Protein AF-X1RCD8-F1 (afdb_monomer_lite)

Foldseek 3Di:
DPDDPVQQVVQDDPRDRNDGDPDDDDADDDDADVVLCVVVVHDDDPDLVSVVVSLVVCLVVVAAAFQAAQDDPVRRNPSVVSQLLVLLVVQDDVVVSVCVVVVVDDCPDPSSVVSVVSVCSQLQDQRHYQVHNVRNRVPHRVCRCVQNVDVVRRD

pLDDT: mean 93.53, std 6.06, range [52.53, 98.56]

Secondary structure (DSSP, 8-state):
--S-HHHHHHTEETTEE----------------HHHHHHHT----SSHHHHHHHHHHHHHTT---B----B-GGGTTHHHHHHHHHHHHHHS-HHHHHHHHTTSS-TT-HHHHHHHHHHHHHHT-TTTBTTHHHHHHHSBTTTGGGGGGSSS---

Structure (mmCIF, N/CA/C/O backbone):
data_AF-X1RCD8-F1
#
_entry.id   AF-X1RCD8-F1
#
loop_
_atom_site.group_PDB
_atom_site.id
_atom_site.type_symbol
_atom_site.label_atom_id
_atom_site.label_alt_id
_atom_site.label_comp_id
_ato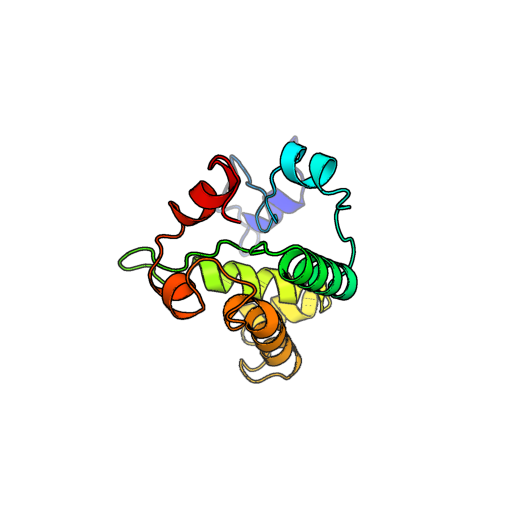m_site.label_asym_id
_atom_site.label_entity_id
_atom_site.label_seq_id
_atom_site.pdbx_PDB_ins_code
_atom_site.Cartn_x
_atom_site.Cartn_y
_atom_site.Cartn_z
_atom_site.occupancy
_atom_site.B_iso_or_equiv
_atom_site.auth_seq_id
_atom_site.auth_comp_id
_atom_site.auth_asym_id
_atom_site.auth_atom_id
_atom_site.pdbx_PDB_model_num
ATOM 1 N N . SER A 1 1 ? -18.379 27.284 17.882 1.00 52.53 1 SER A N 1
ATOM 2 C CA . SER A 1 1 ? -17.142 26.592 18.300 1.00 52.53 1 SER A CA 1
ATOM 3 C C . SER A 1 1 ? -16.242 26.456 17.081 1.00 52.53 1 SER A C 1
ATOM 5 O O . SER A 1 1 ? -16.766 26.313 15.987 1.00 52.53 1 SER A O 1
ATOM 7 N N . GLY A 1 2 ? -14.920 26.581 17.234 1.00 70.62 2 GLY A N 1
ATOM 8 C CA . GLY A 1 2 ? -13.959 26.547 16.113 1.00 70.62 2 GLY A CA 1
ATOM 9 C C . GLY A 1 2 ? -13.471 25.148 15.707 1.00 70.62 2 GLY A C 1
ATOM 10 O O . GLY A 1 2 ? -12.592 25.047 14.863 1.00 70.62 2 GLY A O 1
ATOM 11 N N . TYR A 1 3 ? -14.013 24.088 16.313 1.00 70.81 3 TYR A N 1
ATOM 12 C CA . TYR A 1 3 ? -13.718 22.691 15.983 1.00 70.81 3 TYR A CA 1
ATOM 13 C C . TYR A 1 3 ? -14.909 22.071 15.246 1.00 70.81 3 TYR A C 1
ATOM 15 O O . TYR A 1 3 ? -16.050 22.250 15.679 1.00 70.81 3 TYR A O 1
ATOM 23 N N . SER A 1 4 ? -14.634 21.353 14.150 1.00 85.06 4 SER A N 1
ATOM 24 C CA . SER A 1 4 ? -15.639 20.570 13.412 1.00 85.06 4 SER A CA 1
ATOM 25 C C . SER A 1 4 ? -16.293 19.526 14.324 1.00 85.06 4 SER A C 1
ATOM 27 O O . SER A 1 4 ? -15.614 18.955 15.181 1.00 85.06 4 SER A O 1
ATOM 29 N N . SER A 1 5 ? -17.588 19.257 14.123 1.00 85.62 5 SER A N 1
ATOM 30 C CA . SER A 1 5 ? -18.351 18.279 14.913 1.00 85.62 5 SER A CA 1
ATOM 31 C C . SER A 1 5 ? -17.714 16.893 14.879 1.00 85.62 5 SER A C 1
ATOM 33 O O . SER A 1 5 ? -17.555 16.288 15.929 1.00 85.62 5 SER A O 1
ATOM 35 N N . THR A 1 6 ? -17.207 16.460 13.721 1.00 86.69 6 THR A N 1
ATOM 36 C CA . THR A 1 6 ? -16.526 15.165 13.555 1.00 86.69 6 THR A CA 1
ATOM 37 C C . THR A 1 6 ? -15.392 14.952 14.562 1.00 86.69 6 THR A C 1
ATOM 39 O O . THR A 1 6 ? -15.271 13.881 15.148 1.00 86.69 6 THR A O 1
ATOM 42 N N . TRP A 1 7 ? -14.572 15.978 14.816 1.00 88.12 7 TRP A N 1
ATOM 43 C CA . TRP A 1 7 ? -13.445 15.871 15.752 1.00 88.12 7 TRP A CA 1
ATOM 44 C C . TRP A 1 7 ? -13.890 15.849 17.214 1.00 88.12 7 TRP A C 1
ATOM 46 O O . TRP A 1 7 ? -13.236 15.230 18.052 1.00 88.12 7 TRP A O 1
ATOM 56 N N . ILE A 1 8 ? -14.998 16.526 17.523 1.00 89.44 8 ILE A N 1
ATOM 57 C CA . ILE A 1 8 ? -15.604 16.508 18.858 1.00 89.44 8 ILE A CA 1
ATOM 58 C C . ILE A 1 8 ? -16.227 15.133 19.115 1.00 89.44 8 ILE A C 1
ATOM 60 O O . ILE A 1 8 ? -16.037 14.579 20.199 1.00 89.44 8 ILE A O 1
ATOM 64 N N . ASP A 1 9 ? -16.910 14.569 18.120 1.00 89.94 9 ASP A N 1
ATOM 65 C CA . ASP A 1 9 ? -17.572 13.268 18.206 1.00 89.94 9 ASP A CA 1
ATOM 66 C C . ASP A 1 9 ? -16.553 12.141 18.427 1.00 89.94 9 ASP A C 1
ATOM 68 O O . ASP A 1 9 ? -16.711 11.357 19.360 1.00 89.94 9 ASP A O 1
ATOM 72 N N . LEU A 1 10 ? -15.444 12.127 17.673 1.00 89.25 10 LEU A N 1
ATOM 73 C CA . LEU A 1 10 ? -14.348 11.160 17.856 1.00 89.25 10 LEU A CA 1
ATOM 74 C C . LEU A 1 10 ? -13.715 11.214 19.257 1.00 89.25 10 LEU A C 1
ATOM 76 O O . LEU A 1 10 ? -13.240 10.204 19.770 1.00 89.25 10 LEU A O 1
ATOM 80 N N . GLY A 1 11 ? -13.683 12.394 19.881 1.00 90.50 11 GLY A N 1
ATOM 81 C CA . GLY A 1 11 ? -13.144 12.581 21.228 1.00 90.50 11 GLY A CA 1
ATOM 82 C C . GLY A 1 11 ? -14.159 12.315 22.341 1.00 90.50 11 GLY A C 1
ATOM 83 O O . GLY A 1 11 ? -13.795 12.387 23.517 1.00 90.50 11 GLY A O 1
ATOM 84 N N . THR A 1 12 ? -15.427 12.064 22.007 1.00 93.56 12 THR A N 1
ATOM 85 C CA . THR A 1 12 ? -16.539 11.993 22.958 1.00 93.56 12 THR A CA 1
ATOM 86 C C . THR A 1 12 ? -16.982 10.555 23.185 1.00 93.56 12 THR A C 1
ATOM 88 O O . THR A 1 12 ? -17.280 9.814 22.259 1.00 93.56 12 THR A O 1
ATOM 91 N N . TYR A 1 13 ? -17.120 10.168 24.452 1.00 92.31 13 TYR A N 1
ATOM 92 C CA . TYR A 1 13 ? -17.685 8.878 24.837 1.00 92.31 13 TYR A CA 1
ATOM 93 C C . TYR A 1 13 ? -18.799 9.090 25.860 1.00 92.31 13 TYR A C 1
ATOM 95 O O . TYR A 1 13 ? -18.632 9.809 26.844 1.00 92.31 13 TYR A O 1
ATOM 103 N N . LYS A 1 14 ? -19.975 8.498 25.605 1.00 92.62 14 LYS A N 1
ATOM 104 C CA . LYS A 1 14 ? -21.186 8.645 26.439 1.00 92.62 14 LYS A CA 1
ATOM 105 C C . LYS A 1 14 ? -21.531 10.109 26.772 1.00 92.62 14 LYS A C 1
ATOM 107 O O . LYS A 1 14 ? -21.875 10.434 27.906 1.00 92.62 14 LYS A O 1
ATOM 112 N N . GLY A 1 15 ? -21.420 10.992 25.777 1.00 92.44 15 GLY A N 1
ATOM 113 C CA . GLY A 1 15 ? -21.763 12.415 25.899 1.00 92.44 15 GLY A CA 1
ATOM 114 C C . GLY A 1 15 ? -20.747 13.266 26.666 1.00 92.44 15 GLY A C 1
ATOM 115 O O . GLY A 1 15 ? -21.010 14.440 26.916 1.00 92.44 15 GLY A O 1
ATOM 116 N N . LYS A 1 16 ? -19.590 12.706 27.037 1.00 94.62 16 LYS A N 1
ATOM 117 C CA . LYS A 1 16 ? -18.499 13.438 27.681 1.00 94.62 16 LYS A CA 1
ATOM 118 C C . LYS A 1 16 ? -17.274 13.472 26.770 1.00 94.62 16 LYS A C 1
ATOM 120 O O . LYS A 1 16 ? -16.842 12.434 26.280 1.00 94.62 16 LYS A O 1
ATOM 125 N N . LEU A 1 17 ? -16.709 14.659 26.561 1.00 93.25 17 LEU A N 1
ATOM 126 C CA . LEU A 1 17 ? -15.457 14.821 25.824 1.00 93.25 17 LEU A CA 1
ATOM 127 C C . LEU A 1 17 ? -14.290 14.287 26.669 1.00 93.25 17 LEU A C 1
ATOM 129 O O . LEU A 1 17 ? -14.103 14.705 27.814 1.00 93.25 17 LEU A O 1
ATOM 133 N N . HIS A 1 18 ? -13.522 13.364 26.100 1.00 93.25 18 HIS A N 1
ATOM 134 C CA . HIS A 1 18 ? -12.376 12.704 26.725 1.00 93.25 18 HIS A CA 1
ATOM 135 C C . HIS A 1 18 ? -11.045 13.019 26.036 1.00 93.25 18 HIS A C 1
ATOM 137 O O . HIS A 1 18 ? -10.003 12.910 26.678 1.00 93.25 18 HIS A O 1
ATOM 143 N N . GLY A 1 19 ? -11.065 13.430 24.767 1.00 89.94 19 GLY A N 1
ATOM 144 C CA . GLY A 1 19 ? -9.864 13.765 24.006 1.00 89.94 19 GLY A CA 1
ATOM 145 C C . GLY A 1 19 ? -10.074 14.961 23.086 1.00 89.94 19 GLY A C 1
ATOM 146 O O . GLY A 1 19 ? -11.188 15.228 22.644 1.00 89.94 19 GLY A O 1
ATOM 147 N N . VAL A 1 20 ? -8.988 15.681 22.805 1.00 89.88 20 VAL A N 1
ATOM 148 C CA . VAL A 1 20 ? -8.943 16.759 21.809 1.00 89.88 20 VAL A CA 1
ATOM 149 C C . VAL A 1 20 ? -7.835 16.425 20.820 1.00 89.88 20 VAL A C 1
ATOM 151 O O . VAL A 1 20 ? -6.691 16.215 21.221 1.00 89.88 20 VAL A O 1
ATOM 154 N N . PHE A 1 21 ? -8.177 16.368 19.537 1.00 85.94 21 PHE A N 1
ATOM 155 C CA . PHE A 1 21 ? -7.222 16.101 18.465 1.00 85.94 21 PHE A CA 1
ATOM 156 C C . PHE A 1 21 ? -6.429 17.369 18.147 1.00 85.94 21 PHE A C 1
ATOM 158 O O . PHE A 1 21 ? -7.017 18.398 17.826 1.00 85.94 21 PHE A O 1
ATOM 165 N N . LEU A 1 22 ? -5.100 17.297 18.250 1.00 85.25 22 LEU A N 1
ATOM 166 C CA . LEU A 1 22 ? -4.192 18.414 17.951 1.00 85.25 22 LEU A CA 1
ATOM 167 C C . LEU A 1 22 ? -3.721 18.411 16.491 1.00 85.25 22 LEU A C 1
ATOM 169 O O . LEU A 1 22 ? -3.473 19.469 15.918 1.00 85.25 22 LEU A O 1
ATOM 173 N N . SER A 1 23 ? -3.604 17.224 15.902 1.00 83.50 23 SER A N 1
ATOM 174 C CA . SER A 1 23 ? -3.213 16.995 14.515 1.00 83.50 23 SER A CA 1
ATOM 175 C C . SER A 1 23 ? -3.870 15.717 14.000 1.00 83.50 23 SER A C 1
ATOM 177 O O . SER A 1 23 ? -4.318 14.875 14.783 1.00 83.50 23 SER A O 1
ATOM 179 N N . ALA A 1 24 ? -3.930 15.592 12.679 1.00 82.50 24 ALA A N 1
ATOM 180 C CA . ALA A 1 24 ? -4.329 14.380 11.985 1.00 82.50 24 ALA A CA 1
ATOM 181 C C . ALA A 1 24 ? -3.413 14.206 10.774 1.00 82.50 24 ALA A C 1
ATOM 183 O O . ALA A 1 24 ? -3.142 15.179 10.068 1.00 82.50 24 ALA A O 1
ATOM 184 N N . ASP A 1 25 ? -2.964 12.978 10.545 1.00 80.69 25 ASP A N 1
ATOM 185 C CA . ASP A 1 25 ? -2.100 12.628 9.426 1.00 80.69 25 ASP A CA 1
ATOM 186 C C . ASP A 1 25 ? -2.885 11.803 8.407 1.00 80.69 25 ASP A C 1
ATOM 188 O O . ASP A 1 25 ? -3.693 10.941 8.761 1.00 80.69 25 ASP A O 1
ATOM 192 N N . LEU A 1 26 ? -2.652 12.085 7.125 1.00 77.69 26 LEU A N 1
ATOM 193 C CA . LEU A 1 26 ? -3.196 11.285 6.035 1.00 77.69 26 LEU A CA 1
ATOM 194 C C . LEU A 1 26 ? -2.440 9.964 5.970 1.00 77.69 26 LEU A C 1
ATOM 196 O O . LEU A 1 26 ? -1.216 9.935 5.836 1.00 77.69 26 LEU A O 1
ATOM 200 N N . LYS A 1 27 ? -3.199 8.877 6.037 1.00 76.88 27 LYS A N 1
ATOM 201 C CA . LYS A 1 27 ? -2.699 7.518 5.890 1.00 76.88 27 LYS A CA 1
ATOM 202 C C . LYS A 1 27 ? -3.019 6.992 4.489 1.00 76.88 27 LYS A C 1
ATOM 204 O O . LYS A 1 27 ? -3.878 7.538 3.797 1.00 76.88 27 LYS A O 1
ATOM 209 N N . SER A 1 28 ? -2.301 5.947 4.085 1.00 80.00 28 SER A N 1
ATOM 210 C CA . SER A 1 28 ? -2.617 5.142 2.901 1.00 80.00 28 SER A CA 1
ATOM 211 C C . SER A 1 28 ? -2.425 5.808 1.535 1.00 80.00 28 SER A C 1
ATOM 213 O O . SER A 1 28 ? -3.295 5.800 0.659 1.00 80.00 28 SER A O 1
ATOM 215 N N . LEU A 1 29 ? -1.239 6.377 1.341 1.00 88.38 29 LEU A N 1
ATOM 216 C CA . LEU A 1 29 ? -0.799 6.907 0.056 1.00 88.38 29 LEU A CA 1
ATOM 217 C C . LEU A 1 29 ? 0.166 5.932 -0.620 1.00 88.38 29 LEU A C 1
ATOM 219 O O . LEU A 1 29 ? 1.068 5.396 0.024 1.00 88.38 29 LEU A O 1
ATOM 223 N N . VAL A 1 30 ? 0.017 5.767 -1.935 1.00 92.19 30 VAL A N 1
ATOM 224 C CA . VAL A 1 30 ? 1.042 5.145 -2.778 1.00 92.19 30 VAL A CA 1
ATOM 225 C C . VAL A 1 30 ? 2.018 6.233 -3.211 1.00 92.19 30 VAL A C 1
ATOM 227 O O . VAL A 1 30 ? 1.654 7.174 -3.920 1.00 92.19 30 VAL A O 1
ATOM 230 N N . TRP A 1 31 ? 3.263 6.114 -2.763 1.00 93.31 31 TRP A N 1
ATOM 231 C CA . TRP A 1 31 ? 4.332 7.050 -3.099 1.00 93.31 31 TRP A CA 1
ATOM 232 C C . TRP A 1 31 ? 5.063 6.595 -4.359 1.00 93.31 31 TRP A C 1
ATOM 234 O O . TRP A 1 31 ? 5.293 5.407 -4.558 1.00 93.31 31 TRP A O 1
ATOM 244 N N . TYR A 1 32 ? 5.447 7.548 -5.206 1.00 94.88 32 TYR A N 1
ATOM 245 C CA . TYR A 1 32 ? 6.170 7.284 -6.448 1.00 94.88 32 TYR A CA 1
ATOM 246 C C . TYR A 1 32 ? 7.134 8.429 -6.769 1.00 94.88 32 TYR A C 1
ATOM 248 O O . TYR A 1 32 ? 7.016 9.526 -6.220 1.00 94.88 32 TYR A O 1
ATOM 256 N N . ASN A 1 33 ? 8.077 8.196 -7.686 1.00 93.75 33 ASN A N 1
ATOM 257 C CA . ASN A 1 33 ? 9.009 9.215 -8.173 1.00 93.75 33 ASN A CA 1
ATOM 258 C C . ASN A 1 33 ? 8.469 9.887 -9.458 1.00 93.75 33 ASN A C 1
ATOM 260 O O . ASN A 1 33 ? 8.502 9.266 -10.528 1.00 93.75 33 ASN A O 1
ATOM 264 N N . PRO A 1 34 ? 8.027 11.164 -9.422 1.00 93.94 34 PRO A N 1
ATOM 265 C CA . PRO A 1 34 ? 7.390 11.798 -10.579 1.00 93.94 34 PRO A CA 1
ATOM 266 C C . PRO A 1 34 ? 8.316 11.967 -11.785 1.00 93.94 34 PRO A C 1
ATOM 268 O O . PRO A 1 34 ? 7.865 11.890 -12.926 1.00 93.94 34 PRO A O 1
ATOM 271 N N . LYS A 1 35 ? 9.622 12.167 -11.554 1.00 93.31 35 LYS A N 1
ATOM 272 C CA . LYS A 1 35 ? 10.604 12.282 -12.642 1.00 93.31 35 LYS A CA 1
ATOM 273 C C . LYS A 1 35 ? 10.783 10.943 -13.354 1.00 93.31 35 LYS A C 1
ATOM 275 O O . LYS A 1 35 ? 10.844 10.921 -14.580 1.00 93.31 35 LYS A O 1
ATOM 280 N N . ALA A 1 36 ? 10.833 9.844 -12.600 1.00 92.75 36 ALA A N 1
ATOM 281 C CA . ALA A 1 36 ? 10.931 8.498 -13.160 1.00 92.75 36 ALA A CA 1
ATOM 282 C C . ALA A 1 36 ? 9.664 8.113 -13.941 1.00 92.75 36 ALA A C 1
ATOM 284 O O . ALA A 1 36 ? 9.770 7.590 -15.050 1.00 92.75 36 ALA A O 1
ATOM 285 N N . PHE A 1 37 ? 8.481 8.439 -13.409 1.00 95.75 37 PHE A N 1
ATOM 286 C CA . PHE A 1 37 ? 7.204 8.221 -14.096 1.00 95.75 37 PHE A CA 1
ATOM 287 C C . PHE A 1 37 ? 7.132 9.002 -15.410 1.00 95.75 37 PHE A C 1
ATOM 289 O O . PHE A 1 37 ? 6.847 8.416 -16.453 1.00 95.75 37 PHE A O 1
ATOM 296 N N . ALA A 1 38 ? 7.470 10.296 -15.389 1.00 95.62 38 ALA A N 1
ATOM 297 C CA . ALA A 1 38 ? 7.480 11.131 -16.588 1.00 95.62 38 ALA A CA 1
ATOM 298 C C . ALA A 1 38 ? 8.482 10.628 -17.642 1.00 95.62 38 ALA A C 1
ATOM 300 O O . ALA A 1 38 ? 8.140 10.542 -18.818 1.00 95.62 38 ALA A O 1
ATOM 301 N N . ALA A 1 39 ? 9.696 10.242 -17.228 1.00 94.19 39 ALA A N 1
ATOM 302 C CA . ALA A 1 39 ? 10.715 9.705 -18.132 1.00 94.19 39 ALA A CA 1
ATOM 303 C C . ALA A 1 39 ? 10.307 8.365 -18.769 1.00 94.19 39 ALA A C 1
ATOM 305 O O . ALA A 1 39 ? 10.716 8.066 -19.888 1.00 94.19 39 ALA A O 1
ATOM 306 N N . ALA A 1 40 ? 9.502 7.565 -18.067 1.00 94.88 40 ALA A N 1
ATOM 307 C CA . ALA A 1 40 ? 9.006 6.277 -18.538 1.00 94.88 40 ALA A CA 1
ATOM 308 C C . ALA A 1 40 ? 7.655 6.349 -19.274 1.00 94.88 40 ALA A C 1
ATOM 310 O O . ALA A 1 40 ? 7.190 5.336 -19.795 1.00 94.88 40 ALA A O 1
ATOM 311 N N . GLY A 1 41 ? 7.013 7.522 -19.307 1.00 96.69 41 GLY A N 1
ATOM 312 C CA . GLY A 1 41 ? 5.679 7.695 -19.883 1.00 96.69 41 GLY A CA 1
ATOM 313 C C . GLY A 1 41 ? 4.568 7.005 -19.084 1.00 96.69 41 GLY A C 1
ATOM 314 O O . GLY A 1 41 ? 3.581 6.562 -19.668 1.00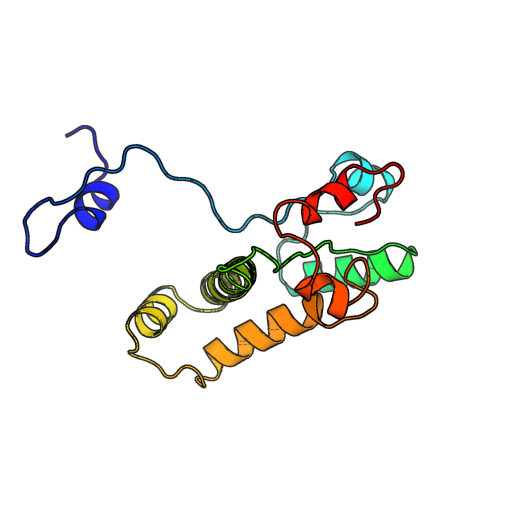 96.69 41 GLY A O 1
ATOM 315 N N . TYR A 1 42 ? 4.731 6.870 -17.766 1.00 97.38 42 TYR A N 1
ATOM 316 C CA . TYR A 1 42 ? 3.711 6.306 -16.881 1.00 97.38 42 TYR A CA 1
ATOM 317 C C . TYR A 1 42 ? 2.699 7.366 -16.449 1.00 97.38 42 TYR A C 1
ATOM 319 O O . TYR A 1 42 ? 3.019 8.548 -16.326 1.00 97.38 42 TYR A O 1
ATOM 327 N N . THR A 1 43 ? 1.470 6.922 -16.192 1.00 97.31 43 THR A N 1
ATOM 328 C CA . THR A 1 43 ? 0.381 7.755 -15.669 1.00 97.31 43 THR A CA 1
ATOM 329 C C . THR A 1 43 ? -0.080 7.194 -14.332 1.00 97.31 43 THR A C 1
ATOM 331 O O . THR A 1 43 ? 0.056 5.996 -14.090 1.00 97.31 43 THR A O 1
ATOM 334 N N . VAL A 1 44 ? -0.559 8.064 -13.442 1.00 97.38 44 VAL A N 1
ATOM 335 C CA . VAL A 1 44 ? -1.043 7.642 -12.123 1.00 97.38 44 VAL A CA 1
ATOM 336 C C . VAL A 1 44 ? -2.347 6.858 -12.315 1.00 97.38 44 VAL A C 1
ATOM 338 O O . VAL A 1 44 ? -3.278 7.415 -12.900 1.00 97.38 44 VAL A O 1
ATOM 341 N N . PRO A 1 45 ? -2.424 5.596 -11.856 1.00 96.75 45 PRO A N 1
ATOM 342 C CA . PRO A 1 45 ? -3.629 4.791 -11.985 1.00 96.75 45 PRO A CA 1
ATOM 343 C C . PRO A 1 45 ? -4.721 5.311 -11.048 1.00 96.75 45 PRO A C 1
ATOM 345 O O . PRO A 1 45 ? -4.440 5.808 -9.956 1.00 96.75 45 PRO A O 1
ATOM 348 N N . THR A 1 46 ? -5.973 5.176 -11.472 1.00 95.31 46 THR A N 1
ATOM 349 C CA . THR A 1 46 ? -7.158 5.618 -10.720 1.00 95.31 46 THR A CA 1
ATOM 350 C C . THR A 1 46 ? -8.025 4.460 -10.235 1.00 95.31 46 THR A C 1
ATOM 352 O O . THR A 1 46 ? -8.891 4.651 -9.384 1.00 95.31 46 THR A O 1
ATOM 355 N N . THR A 1 47 ? -7.764 3.253 -10.737 1.00 94.88 47 THR A N 1
ATOM 356 C CA . THR A 1 47 ? -8.442 2.012 -10.353 1.00 94.88 47 THR A CA 1
ATOM 357 C C . THR A 1 47 ? -7.429 0.935 -9.977 1.00 94.88 47 THR A C 1
ATOM 359 O O . THR A 1 47 ? -6.235 1.041 -10.280 1.00 94.88 47 THR A O 1
ATOM 362 N N . TRP A 1 48 ? -7.902 -0.124 -9.317 1.00 94.56 48 TRP A N 1
ATOM 363 C CA . TRP A 1 48 ? -7.053 -1.266 -8.988 1.00 94.56 48 TRP A CA 1
ATOM 364 C C . TRP A 1 48 ? -6.543 -1.960 -10.255 1.00 94.56 48 TRP A C 1
ATOM 366 O O . TRP A 1 48 ? -5.364 -2.286 -10.361 1.00 94.56 48 TRP A O 1
ATOM 376 N N . GLU A 1 49 ? -7.409 -2.126 -11.251 1.00 96.81 49 GLU A N 1
ATOM 377 C CA . GLU 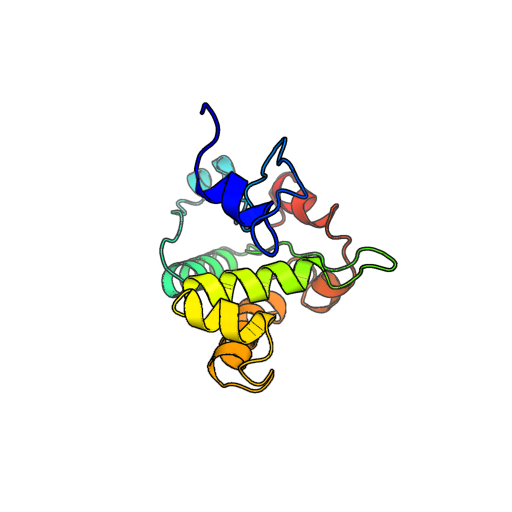A 1 49 ? -7.080 -2.744 -12.533 1.00 96.81 49 GLU A CA 1
ATOM 378 C C . GLU A 1 49 ? -5.997 -1.953 -13.275 1.00 96.81 49 GLU A C 1
ATOM 380 O O . GLU A 1 49 ? -5.035 -2.541 -13.770 1.00 96.81 49 GLU A O 1
ATOM 385 N N . GLU A 1 50 ? -6.101 -0.621 -13.303 1.00 97.69 50 GLU A N 1
ATOM 386 C CA . GLU A 1 50 ? -5.069 0.251 -13.875 1.00 97.69 50 GLU A CA 1
ATOM 387 C C . GLU A 1 50 ? -3.748 0.161 -13.106 1.00 97.69 50 GLU A C 1
ATOM 389 O O . GLU A 1 50 ? -2.679 0.201 -13.713 1.00 97.69 50 GLU A O 1
ATOM 394 N N . MET A 1 51 ? -3.798 0.015 -11.781 1.00 97.12 51 MET A N 1
ATOM 395 C CA . MET A 1 51 ? -2.605 -0.128 -10.946 1.00 97.12 51 MET A CA 1
ATOM 396 C C . MET A 1 51 ? -1.880 -1.456 -11.196 1.00 97.12 51 MET A C 1
ATOM 398 O O . MET A 1 51 ? -0.649 -1.478 -11.299 1.00 97.12 51 MET A O 1
ATOM 402 N N . ILE A 1 52 ? -2.621 -2.555 -11.354 1.00 98.19 52 ILE A N 1
ATOM 403 C CA . ILE A 1 52 ? -2.045 -3.847 -11.743 1.00 98.19 52 ILE A CA 1
ATOM 404 C C . ILE A 1 52 ? -1.493 -3.777 -13.170 1.00 98.19 52 ILE A C 1
ATOM 406 O O . ILE A 1 52 ? -0.348 -4.164 -13.381 1.00 98.19 52 ILE A O 1
ATOM 410 N N . ALA A 1 53 ? -2.229 -3.192 -14.119 1.00 98.56 53 ALA A N 1
ATOM 411 C CA . ALA A 1 53 ? -1.762 -3.032 -15.497 1.00 98.56 53 ALA A CA 1
ATOM 412 C C . ALA A 1 53 ? -0.497 -2.158 -15.598 1.00 98.56 53 ALA A C 1
ATOM 414 O O . ALA A 1 53 ? 0.402 -2.442 -16.394 1.00 98.56 53 ALA A O 1
ATOM 415 N N . LEU A 1 54 ? -0.392 -1.107 -14.779 1.00 98.56 54 LEU A N 1
ATOM 416 C CA . LEU A 1 54 ? 0.828 -0.312 -14.664 1.00 98.56 54 LEU A CA 1
ATOM 417 C C . LEU A 1 54 ? 1.983 -1.143 -14.091 1.00 98.56 54 LEU A C 1
ATOM 419 O O . LEU A 1 54 ? 3.098 -1.058 -14.603 1.00 98.56 54 LEU A O 1
ATOM 423 N N . SER A 1 55 ? 1.719 -1.967 -13.074 1.00 98.44 55 SER A N 1
ATOM 424 C CA . SER A 1 55 ? 2.723 -2.865 -12.491 1.00 98.44 55 SER A CA 1
ATOM 425 C C . SER A 1 55 ? 3.236 -3.872 -13.531 1.00 98.44 55 SER A C 1
ATOM 427 O O . SER A 1 55 ? 4.444 -4.008 -13.718 1.00 98.44 55 SER A O 1
ATOM 429 N N . ASP A 1 56 ? 2.340 -4.495 -14.299 1.00 98.56 56 ASP A N 1
ATOM 430 C CA . ASP A 1 56 ? 2.695 -5.378 -15.417 1.00 98.56 56 ASP A CA 1
ATOM 431 C C . ASP A 1 56 ? 3.553 -4.660 -16.468 1.00 98.56 56 ASP A C 1
ATOM 433 O O . ASP A 1 56 ? 4.567 -5.189 -16.933 1.00 98.56 56 ASP A O 1
ATOM 437 N N . LYS A 1 57 ? 3.182 -3.423 -16.823 1.00 98.50 57 LYS A N 1
ATOM 438 C CA . LYS A 1 57 ? 3.952 -2.592 -17.754 1.00 98.50 57 LYS A CA 1
ATOM 439 C C . LYS A 1 57 ? 5.358 -2.301 -17.227 1.00 98.50 57 LYS A C 1
ATOM 441 O O . LYS A 1 57 ? 6.316 -2.409 -17.987 1.00 98.50 57 LYS A O 1
ATOM 446 N N . MET A 1 58 ? 5.498 -1.955 -15.948 1.00 98.06 58 MET A N 1
ATOM 447 C CA . MET A 1 58 ? 6.803 -1.713 -15.324 1.00 98.06 58 MET A CA 1
ATOM 448 C C . MET A 1 58 ? 7.685 -2.965 -15.370 1.00 98.06 58 MET A C 1
ATOM 450 O O . MET A 1 58 ? 8.854 -2.862 -15.740 1.00 98.06 58 MET A O 1
ATOM 454 N N . VAL A 1 59 ? 7.116 -4.144 -15.102 1.00 98.31 59 VAL A N 1
ATOM 455 C CA . VAL A 1 59 ? 7.820 -5.430 -15.238 1.00 98.31 59 VAL A CA 1
ATOM 456 C C . VAL A 1 59 ? 8.261 -5.683 -16.681 1.00 98.31 59 VAL A C 1
ATOM 458 O O . VAL A 1 59 ? 9.404 -6.079 -16.912 1.00 98.31 59 VAL A O 1
ATOM 461 N N . ALA A 1 60 ? 7.390 -5.435 -17.663 1.00 98.25 60 ALA A N 1
ATOM 462 C CA . ALA A 1 60 ? 7.724 -5.582 -19.082 1.00 98.25 60 ALA A CA 1
ATOM 463 C C . ALA A 1 60 ? 8.839 -4.619 -19.531 1.00 98.25 60 ALA A C 1
ATOM 465 O O . ALA A 1 60 ? 9.665 -4.979 -20.369 1.00 98.25 60 ALA A O 1
ATOM 466 N N . ASP A 1 61 ? 8.904 -3.432 -18.925 1.00 97.06 61 ASP A N 1
ATOM 467 C CA . ASP A 1 61 ? 9.966 -2.442 -19.130 1.00 97.06 61 ASP A CA 1
ATOM 468 C C . ASP A 1 61 ? 11.260 -2.775 -18.343 1.00 97.06 61 ASP A C 1
ATOM 470 O O . ASP A 1 61 ? 12.209 -1.988 -18.349 1.00 97.06 61 ASP A O 1
ATOM 474 N N . GLY A 1 62 ? 11.318 -3.928 -17.661 1.00 95.69 62 GLY A N 1
ATOM 475 C CA . GLY A 1 62 ? 12.485 -4.402 -16.910 1.00 95.69 62 GLY A CA 1
ATOM 476 C C . GLY A 1 62 ? 12.671 -3.748 -15.539 1.00 95.69 62 GLY A C 1
ATOM 477 O O . GLY A 1 62 ? 13.788 -3.732 -15.023 1.00 95.69 62 GLY A O 1
ATOM 478 N N . LYS A 1 63 ? 11.605 -3.183 -14.962 1.00 96.06 63 LYS A N 1
ATOM 479 C CA . LYS A 1 63 ? 11.609 -2.519 -13.652 1.00 96.06 63 LYS A CA 1
ATOM 480 C C . LYS A 1 63 ? 10.844 -3.329 -12.616 1.00 96.06 63 LYS A C 1
ATOM 482 O O . LYS A 1 63 ? 10.014 -4.170 -12.950 1.00 96.06 63 LYS A O 1
ATOM 487 N N . THR A 1 64 ? 11.083 -2.995 -11.356 1.00 96.56 64 THR A N 1
ATOM 488 C CA . THR A 1 64 ? 10.307 -3.500 -10.227 1.00 96.56 64 THR A CA 1
ATOM 489 C C . THR A 1 64 ? 9.299 -2.425 -9.809 1.00 96.56 64 THR A C 1
ATOM 491 O O . THR A 1 64 ? 9.727 -1.307 -9.562 1.00 96.56 64 THR A O 1
ATOM 494 N N . PRO A 1 65 ? 7.986 -2.698 -9.782 1.00 97.38 65 PRO A N 1
ATOM 495 C CA . PRO A 1 65 ? 6.976 -1.682 -9.476 1.00 97.38 65 PRO A CA 1
ATOM 496 C C . PRO A 1 65 ? 6.843 -1.265 -8.003 1.00 97.38 65 PRO A C 1
ATOM 498 O O . PRO A 1 65 ? 6.359 -0.169 -7.734 1.00 97.38 65 PRO A O 1
ATOM 501 N N . TRP A 1 66 ? 7.204 -2.127 -7.047 1.00 97.56 66 TRP A N 1
ATOM 502 C CA . TRP A 1 66 ? 6.913 -1.906 -5.629 1.00 97.56 66 TRP A CA 1
ATOM 503 C C . TRP A 1 66 ? 8.130 -2.123 -4.732 1.00 97.56 66 TRP A C 1
ATOM 505 O O . TRP A 1 66 ? 8.855 -3.109 -4.855 1.00 97.56 66 TRP A O 1
ATOM 515 N N . SER A 1 67 ? 8.288 -1.256 -3.734 1.00 96.19 67 SER A N 1
ATOM 516 C CA . SER A 1 67 ? 9.123 -1.496 -2.555 1.00 96.19 67 SER A CA 1
ATOM 517 C C . SER A 1 67 ? 8.233 -1.529 -1.319 1.00 96.19 67 SER A C 1
ATOM 519 O O . SER A 1 67 ? 7.620 -0.522 -0.968 1.00 96.19 67 SER A O 1
ATOM 521 N N . ILE A 1 68 ? 8.152 -2.683 -0.664 1.00 96.88 68 ILE A N 1
ATOM 522 C CA . ILE A 1 68 ? 7.318 -2.890 0.523 1.00 96.88 68 ILE A CA 1
ATOM 523 C C . ILE A 1 68 ? 8.216 -3.450 1.623 1.00 96.88 68 ILE A C 1
ATOM 525 O O . ILE A 1 68 ? 9.023 -4.339 1.361 1.00 96.88 68 ILE A O 1
ATOM 529 N N . GLY A 1 69 ? 8.080 -2.932 2.842 1.00 96.12 69 GLY A N 1
ATOM 530 C CA . GLY A 1 69 ? 8.743 -3.462 4.029 1.00 96.12 69 GLY A CA 1
ATOM 531 C C . GLY A 1 69 ? 7.756 -3.590 5.180 1.00 96.12 69 GLY A C 1
ATOM 532 O O . GLY A 1 69 ? 7.053 -2.633 5.501 1.00 96.12 69 GLY A O 1
ATOM 533 N N . LEU A 1 70 ? 7.690 -4.775 5.780 1.00 96.81 70 LEU A N 1
ATOM 534 C CA . LEU A 1 70 ? 6.788 -5.092 6.892 1.00 96.81 70 LEU A CA 1
ATOM 535 C C . LEU A 1 70 ? 7.525 -5.285 8.223 1.00 96.81 70 LEU A C 1
ATOM 537 O O . LEU A 1 70 ? 6.882 -5.411 9.270 1.00 96.81 70 LEU A O 1
ATOM 541 N N . GLU A 1 71 ? 8.858 -5.309 8.204 1.00 97.19 71 GLU A N 1
ATOM 542 C CA . GLU A 1 71 ? 9.669 -5.434 9.412 1.00 97.19 71 GLU A CA 1
ATOM 543 C C . GLU A 1 71 ? 9.618 -4.125 10.215 1.00 97.19 71 GLU A C 1
ATOM 545 O O . GLU A 1 71 ? 9.709 -3.022 9.671 1.00 97.19 71 GLU A O 1
ATOM 550 N N . SER A 1 72 ? 9.416 -4.248 11.528 1.00 96.44 72 SER A N 1
ATOM 551 C CA . SER A 1 72 ? 9.350 -3.117 12.458 1.00 96.44 72 SER A CA 1
ATOM 552 C C . SER A 1 72 ? 9.662 -3.552 13.898 1.00 96.44 72 SER A C 1
ATOM 554 O O . SER A 1 72 ? 8.986 -3.153 14.855 1.00 96.44 72 SER A O 1
ATOM 556 N N . GLY A 1 73 ? 10.645 -4.432 14.076 1.00 94.75 73 GLY A N 1
ATOM 557 C CA . GLY A 1 73 ? 11.007 -5.034 15.353 1.00 94.75 73 GLY A CA 1
ATOM 558 C C . GLY A 1 73 ? 9.827 -5.772 15.988 1.00 94.75 73 GLY A C 1
ATOM 559 O O . GLY A 1 73 ? 9.155 -6.576 15.341 1.00 94.75 73 GLY A O 1
ATOM 560 N N . GLY A 1 74 ? 9.533 -5.466 17.254 1.00 94.69 74 GLY A N 1
ATOM 561 C CA . GLY A 1 74 ? 8.399 -6.052 17.983 1.00 94.69 74 GLY A CA 1
ATOM 562 C C . GLY A 1 74 ? 7.014 -5.684 17.433 1.00 94.69 74 GLY A C 1
ATOM 563 O O . GLY A 1 74 ? 6.035 -6.302 17.835 1.00 94.69 74 GLY A O 1
ATOM 564 N N . ALA A 1 75 ? 6.927 -4.709 16.524 1.00 93.31 75 ALA A N 1
ATOM 565 C CA . ALA A 1 75 ? 5.687 -4.311 15.860 1.00 93.31 75 ALA A CA 1
ATOM 566 C C . ALA A 1 75 ? 5.566 -4.864 14.427 1.00 93.31 75 ALA A C 1
ATOM 568 O O . ALA A 1 75 ? 4.654 -4.471 13.705 1.00 93.31 75 ALA A O 1
ATOM 569 N N . SER A 1 76 ? 6.485 -5.733 13.986 1.00 94.56 76 SER A N 1
ATOM 570 C CA . SER A 1 76 ? 6.493 -6.270 12.615 1.00 94.56 76 SER A CA 1
ATOM 571 C C . SER A 1 76 ? 5.109 -6.755 12.173 1.00 94.56 76 SER A C 1
ATOM 573 O O . SER A 1 76 ? 4.416 -7.450 12.914 1.00 94.56 76 SER A O 1
ATOM 575 N N . GLY A 1 77 ? 4.718 -6.371 10.958 1.00 89.81 77 GLY A N 1
ATOM 576 C CA . GLY A 1 77 ? 3.399 -6.642 10.388 1.00 89.81 77 GLY A CA 1
ATOM 577 C C . GLY A 1 77 ? 2.406 -5.479 10.457 1.00 89.81 77 GLY A C 1
ATOM 578 O O . GLY A 1 77 ? 1.465 -5.486 9.669 1.00 89.81 77 GLY A O 1
ATOM 579 N N . TRP A 1 78 ? 2.619 -4.452 11.295 1.00 94.06 78 TRP A N 1
ATOM 580 C CA . TRP A 1 78 ? 1.698 -3.302 11.368 1.00 94.06 78 TRP A CA 1
ATOM 581 C C . TRP A 1 78 ? 1.556 -2.579 10.019 1.00 94.06 78 TRP A C 1
ATOM 583 O O . TRP A 1 78 ? 0.456 -2.243 9.610 1.00 94.06 78 TRP A O 1
ATOM 593 N N . ALA A 1 79 ? 2.641 -2.424 9.254 1.00 93.25 79 ALA A N 1
ATOM 594 C CA . ALA A 1 79 ? 2.560 -1.807 7.928 1.00 93.25 79 ALA A CA 1
ATOM 595 C C . ALA A 1 79 ? 1.705 -2.642 6.954 1.00 93.25 79 ALA A C 1
ATOM 597 O O . ALA A 1 79 ? 1.171 -2.119 5.983 1.00 93.25 79 ALA A O 1
ATOM 598 N N . GLY A 1 80 ? 1.554 -3.945 7.211 1.00 94.00 80 GLY A N 1
ATOM 599 C CA . GLY A 1 80 ? 0.689 -4.827 6.435 1.00 94.00 80 GLY A CA 1
ATOM 600 C C . GLY A 1 80 ? -0.785 -4.637 6.777 1.00 94.00 80 GLY A C 1
ATOM 601 O O . GLY A 1 80 ? -1.620 -4.772 5.888 1.00 94.00 80 GLY A O 1
ATOM 602 N N . THR A 1 81 ? -1.123 -4.280 8.024 1.00 93.81 81 THR A N 1
ATOM 603 C CA . THR A 1 81 ? -2.518 -3.975 8.381 1.00 93.81 81 THR A CA 1
ATOM 604 C C . THR A 1 81 ? -3.005 -2.751 7.620 1.00 93.81 81 THR A C 1
ATOM 606 O O . THR A 1 81 ? -4.118 -2.781 7.112 1.00 93.81 81 THR A O 1
ATOM 609 N N . ASP A 1 82 ? -2.144 -1.751 7.419 1.00 93.94 82 ASP A N 1
ATOM 610 C CA . ASP A 1 82 ? -2.459 -0.554 6.631 1.00 93.94 82 ASP A CA 1
ATOM 611 C C . ASP A 1 82 ? -2.909 -0.888 5.204 1.00 93.94 82 ASP A C 1
ATOM 613 O O . ASP A 1 82 ? -3.877 -0.315 4.715 1.00 93.94 82 ASP A O 1
ATOM 617 N N . TRP A 1 83 ? -2.246 -1.844 4.544 1.00 95.31 83 TRP A N 1
ATOM 618 C CA . TRP A 1 83 ? -2.646 -2.309 3.213 1.00 95.31 83 TRP A CA 1
ATOM 619 C C . TRP A 1 83 ? -4.039 -2.938 3.221 1.00 95.31 83 TRP A C 1
ATOM 621 O O . TRP A 1 83 ? -4.855 -2.643 2.349 1.00 95.31 83 TRP A O 1
ATOM 631 N N . ILE A 1 84 ? -4.324 -3.798 4.201 1.00 96.38 84 ILE A N 1
ATOM 632 C CA . ILE A 1 84 ? -5.619 -4.482 4.298 1.00 96.38 84 ILE A CA 1
ATOM 633 C C . ILE A 1 84 ? -6.735 -3.488 4.621 1.00 96.38 84 ILE A C 1
ATOM 635 O O . ILE A 1 84 ? -7.778 -3.508 3.970 1.00 96.38 84 ILE A O 1
ATOM 639 N N . GLU A 1 85 ? -6.508 -2.603 5.591 1.00 95.00 85 GLU A N 1
ATOM 640 C CA . GLU A 1 85 ? -7.455 -1.564 5.993 1.00 95.00 85 GLU A CA 1
ATOM 641 C C . GLU A 1 85 ? -7.796 -0.641 4.818 1.00 95.00 85 GLU A C 1
ATOM 643 O O . GLU A 1 85 ? -8.966 -0.342 4.572 1.00 95.00 85 GLU A O 1
ATOM 648 N N . ASP A 1 86 ? -6.787 -0.245 4.046 1.00 94.44 86 ASP A N 1
ATOM 649 C CA . ASP A 1 86 ? -6.967 0.656 2.918 1.00 94.44 86 ASP A CA 1
ATOM 650 C C . ASP A 1 86 ? -7.730 0.026 1.751 1.00 94.44 86 ASP A C 1
ATOM 652 O O . ASP A 1 86 ? -8.603 0.659 1.146 1.00 94.44 86 ASP A O 1
ATOM 656 N N . ILE A 1 87 ? -7.422 -1.238 1.453 1.00 95.94 87 ILE A N 1
ATOM 657 C CA . ILE A 1 87 ? -8.137 -2.003 0.435 1.00 95.94 87 ILE A CA 1
ATOM 658 C C . ILE A 1 87 ? -9.591 -2.202 0.861 1.00 95.94 87 ILE A C 1
ATOM 660 O O . ILE A 1 87 ? -10.484 -2.012 0.036 1.00 95.94 87 ILE A O 1
ATOM 664 N N . MET A 1 88 ? -9.857 -2.518 2.133 1.00 96.19 88 MET A N 1
ATOM 665 C CA . MET A 1 88 ? -11.225 -2.601 2.651 1.00 96.19 88 MET A CA 1
ATOM 666 C C . MET A 1 88 ? -11.969 -1.281 2.413 1.00 96.19 88 MET A C 1
ATOM 668 O O . MET A 1 88 ? -12.990 -1.274 1.732 1.00 96.19 88 MET A O 1
ATOM 672 N N . LEU A 1 89 ? -11.414 -0.148 2.851 1.00 94.31 89 LEU A N 1
ATOM 673 C CA . LEU A 1 89 ? -12.040 1.172 2.678 1.00 94.31 89 LEU A CA 1
ATOM 674 C C . LEU A 1 89 ? -12.294 1.571 1.210 1.00 94.31 89 LEU A C 1
ATOM 676 O O . LEU A 1 89 ? -13.126 2.438 0.955 1.00 94.31 89 LEU A O 1
ATOM 680 N N . ARG A 1 90 ? -11.586 0.971 0.243 1.00 92.75 90 ARG A N 1
ATOM 681 C CA . ARG A 1 90 ? -11.765 1.217 -1.204 1.00 92.75 90 ARG A CA 1
ATOM 682 C C . ARG A 1 90 ? -12.674 0.216 -1.908 1.00 92.75 90 ARG A C 1
ATOM 684 O O . ARG A 1 90 ? -13.068 0.469 -3.043 1.00 92.75 90 ARG A O 1
ATOM 691 N N . THR A 1 91 ? -12.955 -0.929 -1.292 1.00 94.69 91 THR A N 1
ATOM 692 C CA . THR A 1 91 ? -13.664 -2.046 -1.944 1.00 94.69 91 THR A CA 1
ATOM 693 C C . THR A 1 91 ? -14.992 -2.390 -1.289 1.00 94.69 91 THR A C 1
ATOM 695 O O . THR A 1 91 ? -15.804 -3.090 -1.895 1.00 94.69 91 THR A O 1
ATOM 698 N N . VAL A 1 92 ? -15.237 -1.886 -0.081 1.00 95.50 92 VAL A N 1
ATOM 699 C CA . VAL A 1 92 ? -16.509 -2.025 0.624 1.00 95.50 92 VAL A CA 1
ATOM 700 C C . VAL A 1 92 ? -17.033 -0.669 1.083 1.00 95.50 92 VAL A C 1
ATOM 702 O O . VAL A 1 92 ? -16.285 0.299 1.191 1.00 95.50 92 VAL A O 1
ATOM 705 N N . GLU A 1 93 ? -18.329 -0.616 1.384 1.00 94.75 93 GLU A N 1
ATOM 706 C CA . GLU A 1 93 ? -18.929 0.547 2.040 1.00 94.75 93 GLU A CA 1
ATOM 707 C C . GLU A 1 93 ? -18.336 0.745 3.453 1.00 94.75 93 GLU A C 1
ATOM 709 O O . GLU A 1 93 ? -18.046 -0.254 4.130 1.00 94.75 93 GLU A O 1
ATOM 714 N N . PRO A 1 94 ? -18.183 1.993 3.938 1.00 93.62 94 PRO A N 1
ATOM 715 C CA . PRO A 1 94 ? -17.578 2.289 5.241 1.00 93.62 94 PRO A CA 1
ATOM 716 C C . PRO A 1 94 ? -18.197 1.525 6.422 1.00 93.62 94 PRO A C 1
ATOM 718 O O . PRO A 1 94 ? -17.485 1.089 7.323 1.00 93.62 94 PRO A O 1
ATOM 721 N N . GLU A 1 95 ? -19.504 1.264 6.400 1.00 95.62 95 GLU A N 1
ATOM 722 C CA . GLU A 1 95 ? -20.197 0.533 7.466 1.00 95.62 95 GLU A CA 1
ATOM 723 C C . GLU A 1 95 ? -19.724 -0.925 7.580 1.00 95.62 95 GLU A C 1
ATOM 725 O O . GLU A 1 95 ? -19.770 -1.523 8.655 1.00 95.62 95 GLU A O 1
ATOM 730 N N . VAL A 1 96 ? -19.247 -1.524 6.483 1.00 96.56 96 VAL A N 1
ATOM 731 C CA . VAL A 1 96 ? -18.666 -2.874 6.507 1.00 96.56 96 VAL A CA 1
ATOM 732 C C . VAL A 1 96 ? -17.303 -2.856 7.197 1.00 96.56 96 VAL A C 1
ATOM 734 O O . VAL A 1 96 ? -16.989 -3.791 7.936 1.00 96.56 96 VAL A O 1
ATOM 737 N N . TYR A 1 97 ? -16.515 -1.795 7.005 1.00 95.81 97 TYR A N 1
ATOM 738 C CA . TYR A 1 97 ? -15.265 -1.594 7.735 1.00 95.81 97 TYR A CA 1
ATOM 739 C C . TYR A 1 97 ? -15.530 -1.456 9.240 1.00 95.81 97 TYR A C 1
ATOM 741 O O . TYR A 1 97 ? -14.886 -2.136 10.040 1.00 95.81 97 TYR A O 1
ATOM 749 N N . ASP A 1 98 ? -16.539 -0.669 9.625 1.00 95.19 98 ASP A N 1
ATOM 750 C CA . ASP A 1 98 ? -16.956 -0.521 11.026 1.00 95.19 98 ASP A CA 1
ATOM 751 C C . ASP A 1 98 ? -17.375 -1.861 11.646 1.00 95.19 98 ASP A C 1
ATOM 753 O O . ASP A 1 98 ? -16.975 -2.197 12.766 1.00 95.19 98 ASP A O 1
ATOM 757 N N . LEU A 1 99 ? -18.144 -2.672 10.911 1.00 97.19 99 LEU A N 1
ATOM 758 C CA . LEU A 1 99 ? -18.503 -4.024 11.339 1.00 97.19 99 LEU A CA 1
ATOM 759 C C . LEU A 1 99 ? -17.275 -4.924 11.485 1.00 97.19 99 LEU A C 1
ATOM 761 O O . LEU A 1 99 ? -17.231 -5.747 12.394 1.00 97.19 99 LEU A O 1
ATOM 765 N N . TRP A 1 100 ? -16.270 -4.793 10.626 1.00 96.50 100 TRP A N 1
ATOM 766 C CA . TRP A 1 100 ? -15.051 -5.589 10.735 1.00 96.50 100 TRP A CA 1
ATOM 767 C C . TRP A 1 100 ? -14.251 -5.233 11.991 1.00 96.50 100 TRP A C 1
ATOM 769 O O . TRP A 1 100 ? -13.980 -6.116 12.808 1.00 96.50 100 TRP A O 1
ATOM 779 N N . VAL A 1 101 ? -13.952 -3.947 12.209 1.00 94.31 101 VAL A N 1
ATOM 780 C CA . VAL A 1 101 ? -13.137 -3.506 13.358 1.00 94.31 101 VAL A CA 1
ATOM 781 C C . VAL A 1 101 ? -13.847 -3.694 14.703 1.00 94.31 101 VAL A C 1
ATOM 783 O O . VAL A 1 101 ? -13.193 -3.882 15.728 1.00 94.31 101 VAL A O 1
ATOM 786 N N . SER A 1 102 ? -15.185 -3.695 14.709 1.00 95.69 102 SER A N 1
ATOM 787 C CA . SER A 1 102 ? -16.009 -3.9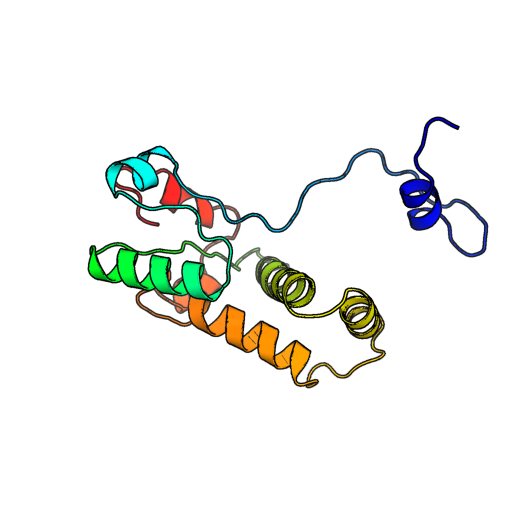81 15.894 1.00 95.69 102 SER A CA 1
ATOM 788 C C . SER A 1 102 ? -16.371 -5.462 16.070 1.00 95.69 102 SER A C 1
ATOM 790 O O . SER A 1 102 ? -17.073 -5.808 17.022 1.00 95.69 102 SER A O 1
ATOM 792 N N . HIS A 1 103 ? -15.880 -6.344 15.191 1.00 96.06 103 HIS A N 1
ATOM 793 C CA . HIS A 1 103 ? -16.179 -7.780 15.173 1.00 96.06 103 HIS A CA 1
ATOM 794 C C . HIS A 1 103 ? -17.672 -8.133 14.976 1.00 96.06 103 HIS A C 1
ATOM 796 O O . HIS A 1 103 ? -18.159 -9.165 15.433 1.00 96.06 103 HIS A O 1
ATOM 802 N N . GLY A 1 104 ? -18.413 -7.286 14.262 1.00 97.56 104 GLY A N 1
ATOM 803 C CA . GLY A 1 104 ? -19.742 -7.582 13.723 1.00 97.56 104 GLY A CA 1
ATOM 804 C C . GLY A 1 104 ? -19.732 -8.519 12.504 1.00 97.56 104 GLY A C 1
ATOM 805 O O . GLY A 1 104 ? -20.768 -9.102 12.187 1.00 97.56 104 GLY A O 1
ATOM 806 N N . ILE A 1 105 ? -18.580 -8.700 11.843 1.00 97.00 105 ILE A N 1
ATOM 807 C CA . ILE A 1 105 ? -18.352 -9.735 10.819 1.00 97.00 105 ILE A CA 1
ATOM 808 C C . ILE A 1 105 ? -17.112 -10.584 11.132 1.00 97.00 105 ILE A C 1
ATOM 810 O O . ILE A 1 105 ? -16.242 -10.202 11.917 1.00 97.00 105 ILE A O 1
ATOM 814 N N . SER A 1 106 ? -17.045 -11.765 10.513 1.00 96.56 106 SER A N 1
ATOM 815 C CA . SER A 1 106 ? -15.938 -12.707 10.680 1.00 96.56 106 SER A CA 1
ATOM 816 C C . SER A 1 106 ? -14.671 -12.245 9.954 1.00 96.56 106 SER A C 1
ATOM 818 O O . SER A 1 106 ? -14.738 -11.648 8.885 1.00 96.56 106 SER A O 1
ATOM 820 N N . TRP A 1 107 ? -13.503 -12.624 10.473 1.00 93.44 107 TRP A N 1
ATOM 821 C CA . TRP A 1 107 ? -12.219 -12.458 9.776 1.00 93.44 107 TRP A CA 1
ATOM 822 C C . TRP A 1 107 ? -12.102 -13.301 8.500 1.00 93.44 107 TRP A C 1
ATOM 824 O O . TRP A 1 107 ? -11.274 -13.004 7.647 1.00 93.44 107 TRP A O 1
ATOM 834 N N . VAL A 1 108 ? -12.935 -14.337 8.365 1.00 96.06 108 VAL A N 1
ATOM 835 C CA . VAL A 1 108 ? -13.058 -15.141 7.139 1.00 96.06 108 VAL A CA 1
ATOM 836 C C . VAL A 1 108 ? -14.284 -14.747 6.309 1.00 96.06 108 VAL A C 1
ATOM 838 O O . VAL A 1 108 ? -14.742 -15.531 5.490 1.00 96.06 108 VAL A O 1
ATOM 841 N N . ASP A 1 109 ? -14.852 -13.557 6.518 1.00 98.06 109 ASP A N 1
ATOM 842 C CA . ASP A 1 109 ? -15.840 -12.993 5.591 1.00 98.06 109 ASP A CA 1
ATOM 843 C C . ASP A 1 109 ? -15.202 -12.786 4.207 1.00 98.06 109 ASP A C 1
ATOM 845 O O . ASP A 1 109 ? -14.053 -12.347 4.115 1.00 98.06 109 ASP A O 1
ATOM 849 N N . ASP A 1 110 ? -15.936 -13.090 3.135 1.00 98.19 110 ASP A N 1
ATOM 850 C CA . ASP A 1 110 ? -15.424 -13.040 1.758 1.00 98.19 110 ASP A CA 1
ATOM 851 C C . ASP A 1 110 ? -14.843 -11.668 1.393 1.00 98.19 110 ASP A C 1
ATOM 853 O O . ASP A 1 110 ? -13.860 -11.579 0.660 1.00 98.19 110 ASP A O 1
ATOM 857 N N . ARG A 1 111 ? -15.402 -10.582 1.940 1.00 97.56 111 ARG A N 1
ATOM 858 C CA . ARG A 1 111 ? -14.914 -9.217 1.687 1.00 97.56 111 ARG A CA 1
ATOM 859 C C . ARG A 1 111 ? -13.568 -8.959 2.358 1.00 97.56 111 ARG A C 1
ATOM 861 O O . ARG A 1 111 ? -12.695 -8.342 1.756 1.00 97.56 111 ARG A O 1
ATOM 868 N N . VAL A 1 112 ? -13.383 -9.483 3.570 1.00 97.69 112 VAL A N 1
ATOM 869 C CA . VAL A 1 112 ? -12.107 -9.401 4.295 1.00 97.69 112 VAL A CA 1
ATOM 870 C C . VAL A 1 112 ? -11.061 -10.245 3.575 1.00 97.69 112 VAL A C 1
ATOM 872 O O . VAL A 1 112 ? -9.977 -9.751 3.274 1.00 97.69 112 VAL A O 1
ATOM 875 N N . GLN A 1 113 ? -11.397 -11.487 3.213 1.00 98.12 113 GLN A N 1
ATOM 876 C CA . GLN A 1 113 ? -10.505 -12.354 2.436 1.00 98.12 113 GLN A CA 1
ATOM 877 C C . GLN A 1 113 ? -10.100 -11.707 1.108 1.00 98.12 113 GLN A C 1
ATOM 879 O O . GLN A 1 113 ? -8.919 -11.710 0.763 1.00 98.12 113 GLN A O 1
ATOM 884 N N . ARG A 1 114 ? -11.042 -11.061 0.410 1.00 98.00 114 ARG A N 1
ATOM 885 C CA . ARG A 1 114 ? -10.762 -10.338 -0.832 1.00 98.00 114 ARG A CA 1
ATOM 886 C C . ARG A 1 114 ? -9.702 -9.249 -0.652 1.00 98.00 114 ARG A C 1
ATOM 888 O O . ARG A 1 114 ? -8.859 -9.089 -1.535 1.00 98.00 114 ARG A O 1
ATOM 895 N N . ALA A 1 115 ? -9.697 -8.530 0.470 1.00 97.88 115 ALA A N 1
ATOM 896 C CA . ALA A 1 115 ? -8.665 -7.533 0.745 1.00 97.88 115 ALA A CA 1
ATOM 897 C C . ALA A 1 115 ? -7.269 -8.167 0.887 1.00 97.88 115 ALA A C 1
ATOM 899 O O . ALA A 1 115 ? -6.301 -7.671 0.305 1.00 97.88 115 ALA A O 1
ATOM 900 N N . PHE A 1 116 ? -7.170 -9.311 1.573 1.00 97.69 116 PHE A N 1
ATOM 901 C CA . PHE A 1 116 ? -5.924 -10.083 1.657 1.00 97.69 116 PHE A CA 1
ATOM 902 C C . PHE A 1 116 ? -5.472 -10.619 0.296 1.00 97.69 116 PHE A C 1
ATOM 904 O O . PHE A 1 116 ? -4.284 -10.561 -0.016 1.00 97.69 116 PHE A O 1
ATOM 911 N N . GLU A 1 117 ? -6.393 -11.102 -0.538 1.00 98.12 117 GLU A N 1
ATOM 912 C CA . GLU A 1 117 ? -6.077 -11.561 -1.895 1.00 98.12 117 GLU A CA 1
ATOM 913 C C . GLU A 1 117 ? -5.557 -10.429 -2.785 1.00 98.12 117 GLU A C 1
ATOM 915 O O . GLU A 1 117 ? -4.617 -10.629 -3.553 1.00 98.12 117 GLU A O 1
ATOM 920 N N . LEU A 1 118 ? -6.163 -9.241 -2.704 1.00 98.06 118 LEU A N 1
ATOM 921 C CA . LEU A 1 118 ? -5.725 -8.057 -3.444 1.00 98.06 118 LEU A CA 1
ATOM 922 C C . LEU A 1 118 ? -4.324 -7.630 -3.007 1.00 98.06 118 LEU A C 1
ATOM 924 O O . LEU A 1 118 ? -3.448 -7.466 -3.853 1.00 98.06 118 LEU A O 1
ATOM 928 N N . PHE A 1 119 ? -4.060 -7.550 -1.702 1.00 97.62 119 PHE A N 1
ATOM 929 C CA . PHE A 1 119 ? -2.704 -7.281 -1.227 1.00 97.62 119 PHE A CA 1
ATOM 930 C C . PHE A 1 119 ? -1.717 -8.366 -1.686 1.00 97.62 119 PHE A C 1
ATOM 932 O O . PHE A 1 119 ? -0.628 -8.058 -2.175 1.00 97.62 119 PHE A O 1
ATOM 939 N N . GLY A 1 120 ? -2.123 -9.636 -1.614 1.00 97.75 120 GLY A N 1
ATOM 940 C CA . GLY A 1 120 ? -1.333 -10.781 -2.057 1.00 97.75 120 GLY A CA 1
ATOM 941 C C . GLY A 1 120 ? -0.963 -10.742 -3.543 1.00 97.75 120 GLY A C 1
ATOM 942 O O . GLY A 1 120 ? 0.156 -11.122 -3.883 1.00 97.75 120 GLY A O 1
ATOM 943 N N . GLN A 1 121 ? -1.833 -10.223 -4.420 1.00 97.81 121 GLN A N 1
ATOM 944 C CA . GLN A 1 121 ? -1.527 -10.040 -5.851 1.00 97.81 121 GLN A CA 1
ATOM 945 C C . GLN A 1 121 ? -0.278 -9.177 -6.082 1.00 97.81 121 GLN A C 1
ATOM 947 O O . GLN A 1 121 ? 0.429 -9.387 -7.068 1.00 97.81 121 GLN A O 1
ATOM 952 N N . ILE A 1 122 ? -0.001 -8.232 -5.178 1.00 97.88 122 ILE A N 1
ATOM 953 C CA . ILE A 1 122 ? 1.188 -7.380 -5.225 1.00 97.88 122 ILE A CA 1
ATOM 954 C C . ILE A 1 122 ? 2.318 -7.993 -4.397 1.00 97.88 122 ILE A C 1
ATOM 956 O O . ILE A 1 122 ? 3.380 -8.308 -4.931 1.00 97.88 122 ILE A O 1
ATOM 960 N N . ALA A 1 123 ? 2.089 -8.188 -3.097 1.00 97.44 123 ALA A N 1
ATOM 961 C CA . ALA A 1 123 ? 3.136 -8.511 -2.130 1.00 97.44 123 ALA A CA 1
ATOM 962 C C . ALA A 1 123 ? 3.779 -9.892 -2.338 1.00 97.44 123 ALA A C 1
ATOM 964 O O . ALA A 1 123 ? 4.916 -10.109 -1.918 1.00 97.44 123 ALA A O 1
ATOM 965 N N . LEU A 1 124 ? 3.068 -10.825 -2.980 1.00 97.56 124 LEU A N 1
ATOM 966 C CA . LEU A 1 124 ? 3.550 -12.187 -3.227 1.00 97.56 124 LEU A CA 1
ATOM 967 C C . LEU A 1 124 ? 4.073 -12.399 -4.653 1.00 97.56 124 LEU A C 1
ATOM 969 O O . LEU A 1 124 ? 4.543 -13.490 -4.971 1.00 97.56 124 LEU A O 1
ATOM 973 N N . ASN A 1 125 ? 4.017 -11.387 -5.520 1.00 98.06 125 ASN A N 1
ATOM 974 C CA . ASN A 1 125 ? 4.477 -11.517 -6.896 1.00 98.06 125 ASN A CA 1
ATOM 975 C C . ASN A 1 125 ? 5.979 -11.208 -6.999 1.00 98.06 125 ASN A C 1
ATOM 977 O O . ASN A 1 125 ? 6.410 -10.071 -6.818 1.00 98.06 125 ASN A O 1
ATOM 981 N N . GLU A 1 126 ? 6.780 -12.221 -7.344 1.00 97.06 126 GLU A N 1
ATOM 982 C CA . GLU A 1 126 ? 8.249 -12.134 -7.405 1.00 97.06 126 GLU A CA 1
ATOM 983 C C . GLU A 1 126 ? 8.791 -11.040 -8.324 1.00 97.06 126 GLU A C 1
ATOM 985 O O . GLU A 1 126 ? 9.900 -10.557 -8.110 1.00 97.06 126 GLU A O 1
ATOM 990 N N . LYS A 1 127 ? 8.023 -10.641 -9.339 1.00 97.62 127 LYS A N 1
ATOM 991 C CA . LYS A 1 127 ? 8.424 -9.583 -10.272 1.00 97.62 127 LYS A CA 1
ATOM 992 C C . LYS A 1 127 ? 7.980 -8.200 -9.812 1.00 97.62 127 LYS A C 1
ATOM 994 O O . LYS A 1 127 ? 8.469 -7.206 -10.336 1.00 97.62 127 LYS A O 1
ATOM 999 N N . TYR A 1 128 ? 7.026 -8.129 -8.886 1.00 98.12 128 TYR A N 1
ATOM 1000 C CA . TYR A 1 128 ? 6.412 -6.867 -8.487 1.00 98.12 128 TYR A CA 1
ATOM 1001 C C . TYR A 1 128 ? 7.190 -6.177 -7.379 1.00 98.12 128 TYR A C 1
ATOM 1003 O O . TYR A 1 128 ? 7.256 -4.953 -7.366 1.00 98.12 128 TYR A O 1
ATOM 1011 N N . VAL A 1 129 ? 7.764 -6.948 -6.456 1.00 97.44 129 VAL A N 1
ATOM 1012 C CA . VAL A 1 129 ? 8.352 -6.410 -5.228 1.00 97.44 129 VAL A CA 1
ATOM 1013 C C . VAL A 1 129 ? 9.873 -6.486 -5.223 1.00 97.44 129 VAL A C 1
ATOM 1015 O O . VAL A 1 129 ? 10.481 -7.504 -5.562 1.00 97.44 129 VAL A O 1
ATOM 1018 N N . TYR A 1 130 ? 10.502 -5.394 -4.801 1.00 96.12 130 TYR A N 1
ATOM 1019 C CA . TYR A 1 130 ? 11.949 -5.273 -4.699 1.00 96.12 130 TYR A CA 1
ATOM 1020 C C . TYR A 1 130 ? 12.523 -6.315 -3.732 1.00 96.12 130 TYR A C 1
ATOM 1022 O O . TYR A 1 130 ? 12.189 -6.338 -2.550 1.00 96.12 130 TYR A O 1
ATOM 1030 N N . GLY A 1 131 ? 13.388 -7.192 -4.253 1.00 94.19 131 GLY A N 1
ATOM 1031 C CA . GLY A 1 131 ? 13.976 -8.306 -3.500 1.00 94.19 131 GLY A CA 1
ATOM 1032 C C . GLY A 1 131 ? 13.073 -9.540 -3.353 1.00 94.19 131 GLY A C 1
ATOM 1033 O O . GLY A 1 131 ? 13.469 -10.502 -2.695 1.00 94.19 131 GLY A O 1
ATOM 1034 N N . GLY A 1 132 ? 11.892 -9.548 -3.978 1.00 96.44 132 GLY A N 1
ATOM 1035 C CA . GLY A 1 132 ? 10.939 -10.656 -3.922 1.00 96.44 132 GLY A CA 1
ATOM 1036 C C . GLY A 1 132 ? 10.112 -10.708 -2.623 1.00 96.44 132 GLY A C 1
ATOM 1037 O O . GLY A 1 132 ? 10.316 -9.907 -1.710 1.00 96.44 132 GLY A O 1
ATOM 1038 N N . PRO A 1 133 ? 9.175 -11.666 -2.496 1.00 96.50 133 PRO A N 1
ATOM 1039 C CA . PRO A 1 133 ? 8.213 -11.703 -1.389 1.00 96.50 133 PRO A CA 1
ATOM 1040 C C . PRO A 1 133 ? 8.859 -11.874 -0.010 1.00 96.50 133 PRO A C 1
ATOM 1042 O O . PRO A 1 133 ? 8.374 -11.339 0.981 1.00 96.50 133 PRO A O 1
ATOM 1045 N N . ASN A 1 134 ? 9.998 -12.569 0.071 1.00 95.88 134 ASN A N 1
ATOM 1046 C CA . ASN A 1 134 ? 10.742 -12.680 1.328 1.00 95.88 134 ASN A CA 1
ATOM 1047 C C . ASN A 1 134 ? 11.288 -11.323 1.787 1.00 95.88 134 ASN A C 1
ATOM 1049 O O . ASN A 1 134 ? 11.289 -11.045 2.983 1.00 95.88 134 ASN A O 1
ATOM 1053 N N . ALA A 1 135 ? 11.707 -10.464 0.851 1.00 95.38 135 ALA A N 1
ATOM 1054 C CA . ALA A 1 135 ? 12.197 -9.133 1.182 1.00 95.38 135 ALA A CA 1
ATOM 1055 C C . ALA A 1 135 ? 11.087 -8.246 1.760 1.00 95.38 135 ALA A C 1
ATOM 1057 O O . ALA A 1 135 ? 11.357 -7.488 2.687 1.00 95.38 135 ALA A O 1
ATOM 1058 N N . VAL A 1 136 ? 9.836 -8.419 1.317 1.00 96.94 136 VAL A N 1
ATOM 1059 C CA . VAL A 1 136 ? 8.669 -7.738 1.906 1.00 96.94 136 VAL A CA 1
ATOM 1060 C C . VAL A 1 136 ? 8.576 -7.986 3.415 1.00 96.94 136 VAL A C 1
ATOM 1062 O O . VAL A 1 136 ? 8.306 -7.062 4.179 1.00 96.94 136 VAL A O 1
ATOM 1065 N N . LEU A 1 137 ? 8.856 -9.213 3.864 1.00 94.88 137 LEU A N 1
ATOM 1066 C CA . LEU A 1 137 ? 8.800 -9.590 5.281 1.00 94.88 137 LEU A CA 1
ATOM 1067 C C . LEU A 1 137 ? 9.991 -9.077 6.099 1.00 94.88 137 LEU A C 1
ATOM 1069 O O . LEU A 1 137 ? 9.858 -8.894 7.306 1.00 94.88 137 LEU A O 1
ATOM 1073 N N . THR A 1 138 ? 11.156 -8.898 5.471 1.00 95.50 138 THR A N 1
ATOM 1074 C CA . THR A 1 138 ? 12.424 -8.662 6.183 1.00 95.50 138 THR A CA 1
ATOM 1075 C C . THR A 1 138 ? 12.970 -7.245 6.052 1.00 95.50 138 THR A C 1
ATOM 1077 O O . THR A 1 138 ? 13.825 -6.855 6.844 1.00 95.50 138 THR A O 1
ATOM 1080 N N . ILE A 1 139 ? 12.535 -6.476 5.051 1.00 96.62 139 ILE A N 1
ATOM 1081 C CA . ILE A 1 139 ? 12.919 -5.070 4.903 1.00 96.62 139 ILE A CA 1
ATOM 1082 C C . ILE A 1 139 ? 12.162 -4.245 5.944 1.00 96.62 139 ILE A C 1
ATOM 1084 O O . ILE A 1 139 ? 10.938 -4.343 6.064 1.00 96.62 139 ILE A O 1
ATOM 1088 N N . ASN A 1 140 ? 12.900 -3.402 6.668 1.00 97.00 140 ASN A N 1
ATOM 1089 C CA . ASN A 1 140 ? 12.320 -2.455 7.609 1.00 97.00 140 ASN A CA 1
ATOM 1090 C C . ASN A 1 140 ? 11.381 -1.485 6.884 1.00 97.00 140 ASN A C 1
ATOM 1092 O O . ASN A 1 140 ? 11.763 -0.897 5.867 1.00 97.00 140 ASN A O 1
ATOM 1096 N N . PHE A 1 141 ? 10.180 -1.277 7.423 1.00 94.12 141 PHE A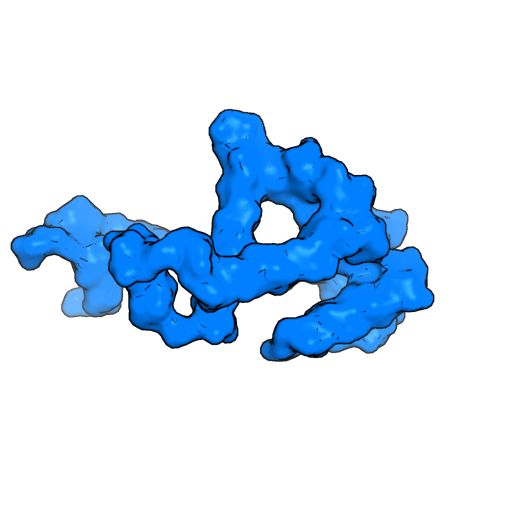 N 1
ATOM 1097 C CA . PHE A 1 141 ? 9.173 -0.414 6.800 1.00 94.12 141 PHE A CA 1
ATOM 1098 C C . PHE A 1 141 ? 9.715 0.995 6.505 1.00 94.12 141 PHE A C 1
ATOM 1100 O O . PHE A 1 141 ? 9.425 1.541 5.445 1.00 94.12 141 PHE A O 1
ATOM 1107 N N . GLY A 1 142 ? 10.546 1.553 7.397 1.00 93.62 142 GLY A N 1
ATOM 1108 C CA . GLY A 1 142 ? 11.107 2.898 7.271 1.00 93.62 142 GLY A CA 1
ATOM 1109 C C . GLY A 1 142 ? 12.238 3.006 6.249 1.00 93.62 142 GLY A C 1
ATOM 1110 O O . GLY A 1 142 ? 12.512 4.101 5.774 1.00 93.62 142 GLY A O 1
ATOM 1111 N N . VAL A 1 143 ? 12.863 1.881 5.891 1.00 94.00 143 VAL A N 1
ATOM 1112 C CA . VAL A 1 143 ? 13.929 1.799 4.876 1.00 94.00 143 VAL A CA 1
ATOM 1113 C C . VAL A 1 143 ? 13.359 1.460 3.501 1.00 94.00 143 VAL A C 1
ATOM 1115 O O . VAL A 1 143 ? 13.923 1.851 2.485 1.00 94.00 143 VAL A O 1
ATOM 1118 N N . SER A 1 144 ? 12.227 0.752 3.438 1.00 94.38 144 SER A N 1
ATOM 1119 C CA . SER A 1 144 ? 11.623 0.341 2.165 1.00 94.38 144 SER A CA 1
ATOM 1120 C C . SER A 1 144 ? 11.454 1.467 1.124 1.00 94.38 144 SER A C 1
ATOM 1122 O O . SER A 1 144 ? 11.739 1.193 -0.043 1.00 94.38 144 SER A O 1
ATOM 1124 N N . PRO A 1 145 ? 11.114 2.728 1.480 1.00 93.19 145 PRO A N 1
ATOM 1125 C CA . PRO A 1 145 ? 10.967 3.802 0.499 1.00 93.19 145 PRO A CA 1
ATOM 1126 C C . PRO A 1 145 ? 12.284 4.249 -0.149 1.00 93.19 145 PRO A C 1
ATOM 1128 O O . PRO A 1 145 ? 12.243 4.903 -1.190 1.00 93.19 145 PRO A O 1
ATOM 1131 N N . ASP A 1 146 ? 13.449 3.902 0.413 1.00 93.44 146 ASP A N 1
ATOM 1132 C CA . ASP A 1 146 ? 14.759 4.316 -0.113 1.00 93.44 146 ASP A CA 1
ATOM 1133 C C . ASP A 1 146 ? 14.979 3.855 -1.563 1.00 93.44 146 ASP A C 1
ATOM 1135 O O . ASP A 1 146 ? 15.671 4.524 -2.336 1.00 93.44 146 ASP A O 1
ATOM 1139 N N . ALA A 1 147 ? 14.336 2.752 -1.970 1.00 92.25 147 ALA A N 1
ATOM 1140 C CA . ALA A 1 147 ? 14.382 2.233 -3.336 1.00 92.25 147 ALA A CA 1
ATOM 1141 C C . ALA A 1 147 ? 13.879 3.241 -4.391 1.00 92.25 147 ALA A C 1
ATOM 1143 O O . ALA A 1 147 ? 14.376 3.232 -5.519 1.00 92.25 147 ALA A O 1
ATOM 1144 N N . LEU A 1 148 ? 12.970 4.152 -4.018 1.00 90.69 148 LEU A N 1
ATOM 1145 C CA . LEU A 1 148 ? 12.441 5.210 -4.893 1.00 90.69 148 LEU A CA 1
ATOM 1146 C C . LEU A 1 148 ? 13.467 6.321 -5.192 1.00 90.69 148 LEU A C 1
ATOM 1148 O O . LEU A 1 148 ? 13.292 7.110 -6.132 1.00 90.69 148 LEU A O 1
ATOM 1152 N N . PHE A 1 149 ? 14.519 6.419 -4.371 1.00 90.19 149 PHE A N 1
ATOM 1153 C CA . PHE A 1 149 ? 15.493 7.514 -4.387 1.00 90.19 149 PHE A CA 1
ATOM 1154 C C . PHE A 1 149 ? 16.874 7.106 -4.921 1.00 90.19 149 PHE A C 1
ATOM 1156 O O . PHE A 1 149 ? 17.769 7.951 -5.012 1.00 90.19 149 PHE A O 1
ATOM 1163 N N . THR A 1 150 ? 17.065 5.847 -5.326 1.00 90.69 150 THR A N 1
ATOM 1164 C CA . THR A 1 150 ? 18.295 5.413 -6.005 1.00 90.69 150 THR A CA 1
ATOM 1165 C C . THR A 1 150 ? 18.373 5.962 -7.437 1.00 90.69 150 THR A C 1
ATOM 1167 O O . THR A 1 150 ? 17.407 6.493 -7.987 1.00 90.69 150 THR A O 1
ATOM 1170 N N . THR A 1 151 ? 19.552 5.885 -8.067 1.00 86.81 151 THR A N 1
ATOM 1171 C CA . THR A 1 151 ? 19.752 6.302 -9.469 1.00 86.81 151 THR A CA 1
ATOM 1172 C C . THR A 1 151 ? 20.390 5.165 -10.283 1.00 86.81 151 THR A 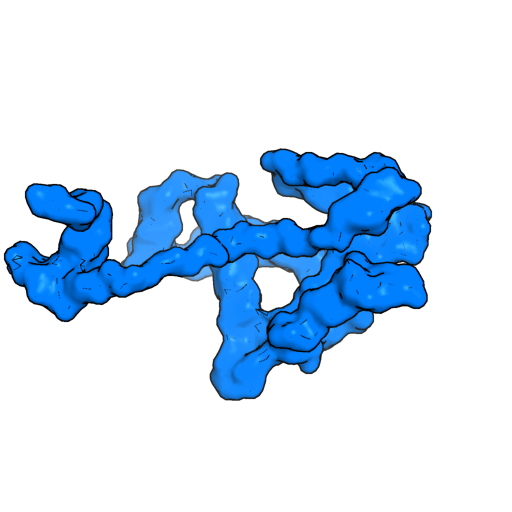C 1
ATOM 1174 O O . THR A 1 151 ? 21.591 4.936 -10.127 1.00 86.81 151 THR A O 1
ATOM 1177 N N . PRO A 1 152 ? 19.636 4.474 -11.165 1.00 84.69 152 PRO A N 1
ATOM 1178 C CA . PRO A 1 152 ? 18.181 4.584 -11.350 1.00 84.69 152 PRO A CA 1
ATOM 1179 C C . PRO A 1 152 ? 17.391 4.089 -10.115 1.00 84.69 152 PRO A C 1
ATOM 1181 O O . PRO A 1 152 ? 17.969 3.386 -9.281 1.00 84.69 152 PRO A O 1
ATOM 1184 N N . PRO A 1 153 ? 16.102 4.457 -9.966 1.00 88.62 153 PRO A N 1
ATOM 1185 C CA . PRO A 1 153 ? 15.233 3.896 -8.931 1.00 88.62 153 PRO A CA 1
ATOM 1186 C C . PRO A 1 153 ? 15.139 2.373 -9.047 1.00 88.62 153 PRO A C 1
ATOM 1188 O O . PRO A 1 153 ? 15.076 1.837 -10.155 1.00 88.62 153 PRO A O 1
ATOM 1191 N N . ASN A 1 154 ? 15.145 1.695 -7.903 1.00 87.44 154 ASN A N 1
ATOM 1192 C CA . ASN A 1 154 ? 15.024 0.239 -7.807 1.00 87.44 154 ASN A CA 1
ATOM 1193 C C . ASN A 1 154 ? 13.576 -0.223 -7.565 1.00 87.44 154 ASN A C 1
ATOM 1195 O O . ASN A 1 154 ? 13.311 -1.426 -7.628 1.00 87.44 154 ASN A O 1
ATOM 1199 N N . ALA A 1 155 ? 12.681 0.732 -7.297 1.00 82.06 155 ALA A N 1
ATOM 1200 C CA . ALA A 1 155 ? 11.228 0.622 -7.295 1.00 82.06 155 ALA A CA 1
ATOM 1201 C C . ALA A 1 155 ? 10.617 1.918 -7.857 1.00 82.06 155 ALA A C 1
ATOM 1203 O O . ALA A 1 155 ? 11.308 2.966 -7.781 1.00 82.06 155 ALA A O 1
#

Organism: NCBI:txid412755

InterPro domains:
  IPR006059 Bacterial-type extracellular solute-binding protein [PF01547] (27-107)

Radius of gyration: 18.53 Å; chains: 1; bounding box: 42×42×48 Å

Sequence (155 aa):
SGYSSTWIDLGTYKGKLHGVFLSADLKSLVWYNPKAFAAAGYTVPTTWEEMIALSDKMVADGKTPWSIGLESGGASGWAGTDWIEDIMLRTVEPEVYDLWVSHGISWVDDRVQRAFELFGQIALNEKYVYGGPNAVLTINFGVSPDALFTTPPNA